Protein AF-A0A849ZFC9-F1 (afdb_monomer_lite)

pLDDT: mean 76.09, std 15.19, range [36.84, 93.69]

Secondary structure (DSSP, 8-state):
-EESTTSS--HHHHHHHHHHHHH-SS---EE---HHHHHHH-SEEEEE-STT-EEEEES-HHHHHHHHHHHHHHHHHHHHTT-S-------------------PPPPHHHHHHHHHHHHHHHHHHHHHHHHHHHHH-HHHHHHHTTTHHHHHHHHHHHHHHHHHHHHHHHHHHHHHHTT-

Radius of gyration: 23.9 Å; chains: 1; bounding box: 62×50×57 Å

Structure (mmCIF, N/CA/C/O backbone):
data_AF-A0A849ZFC9-F1
#
_entry.id   AF-A0A849ZFC9-F1
#
loop_
_atom_site.group_PDB
_atom_site.id
_atom_site.type_symbol
_atom_site.label_atom_id
_atom_site.label_alt_id
_atom_site.label_comp_id
_atom_site.label_asym_id
_atom_site.label_entity_id
_atom_site.label_seq_id
_atom_site.pdbx_PDB_ins_code
_atom_site.Cartn_x
_atom_site.Cartn_y
_atom_site.Cartn_z
_atom_site.occupancy
_atom_site.B_iso_or_equiv
_atom_site.auth_seq_id
_atom_site.auth_comp_id
_atom_site.auth_asym_id
_atom_site.auth_atom_id
_atom_site.pdbx_PDB_model_num
ATOM 1 N N . MET A 1 1 ? 3.748 4.813 -24.108 1.00 74.31 1 MET A N 1
ATOM 2 C CA . MET A 1 1 ? 4.963 5.338 -23.457 1.00 74.31 1 MET A CA 1
ATOM 3 C C . MET A 1 1 ? 5.098 6.778 -23.902 1.00 74.31 1 MET A C 1
ATOM 5 O O . MET A 1 1 ? 5.129 7.000 -25.107 1.00 74.31 1 MET A O 1
ATOM 9 N N . LEU A 1 2 ? 5.038 7.717 -22.964 1.00 80.75 2 LEU A N 1
ATOM 10 C CA . LEU A 1 2 ? 5.104 9.157 -23.205 1.00 80.75 2 LEU A CA 1
ATOM 11 C C . LEU A 1 2 ? 6.404 9.668 -22.580 1.00 80.75 2 LEU A C 1
ATOM 13 O O . LEU A 1 2 ? 6.628 9.426 -21.396 1.00 80.75 2 LEU A O 1
ATOM 17 N N . ASP A 1 3 ? 7.249 10.319 -23.371 1.00 81.44 3 ASP A N 1
ATOM 18 C CA . ASP A 1 3 ? 8.528 10.872 -22.916 1.00 81.44 3 ASP A CA 1
ATOM 19 C C . ASP A 1 3 ? 8.486 12.394 -23.061 1.00 81.44 3 ASP A C 1
ATOM 21 O O . ASP A 1 3 ? 8.280 12.899 -24.164 1.00 81.44 3 ASP A O 1
ATOM 25 N N . GLU A 1 4 ? 8.566 13.096 -21.932 1.00 83.25 4 GLU A N 1
ATOM 26 C CA . GLU A 1 4 ? 8.404 14.548 -21.788 1.00 83.25 4 GLU A CA 1
ATOM 27 C C . GLU A 1 4 ? 7.179 15.142 -22.521 1.00 83.25 4 GLU A C 1
ATOM 29 O O . GLU A 1 4 ? 7.300 16.140 -23.236 1.00 83.25 4 GLU A O 1
ATOM 34 N N . PRO A 1 5 ? 5.955 14.597 -22.332 1.00 72.88 5 PRO A N 1
ATOM 35 C CA . PRO A 1 5 ? 4.763 15.128 -22.996 1.00 72.88 5 PRO A CA 1
ATOM 36 C C . PRO A 1 5 ? 4.399 16.545 -22.526 1.00 72.88 5 PRO A C 1
ATOM 38 O O . PRO A 1 5 ? 3.584 17.200 -23.158 1.00 72.88 5 PRO A O 1
ATOM 41 N N . THR A 1 6 ? 4.978 17.022 -21.422 1.00 74.62 6 THR A N 1
ATOM 42 C CA . THR A 1 6 ? 4.645 18.298 -20.778 1.00 74.62 6 THR A CA 1
ATOM 43 C C . THR A 1 6 ? 5.428 19.498 -21.317 1.00 74.62 6 THR A C 1
ATOM 45 O O . THR A 1 6 ? 5.107 20.628 -20.967 1.00 74.62 6 THR A O 1
ATOM 48 N N . ASN A 1 7 ? 6.463 19.285 -22.136 1.00 75.25 7 ASN A N 1
ATOM 49 C CA . ASN A 1 7 ? 7.408 20.342 -22.516 1.00 75.25 7 ASN A CA 1
ATOM 50 C C . ASN A 1 7 ? 6.824 21.384 -23.492 1.00 75.25 7 ASN A C 1
ATOM 52 O O . ASN A 1 7 ? 7.157 22.564 -23.405 1.00 75.25 7 ASN A O 1
ATOM 56 N N . ASP A 1 8 ? 5.944 20.955 -24.397 1.00 74.31 8 ASP A N 1
ATOM 57 C CA . ASP A 1 8 ? 5.437 21.778 -25.506 1.00 74.31 8 ASP A CA 1
ATOM 58 C C . ASP A 1 8 ? 3.907 21.967 -25.470 1.00 74.31 8 ASP A C 1
ATOM 60 O O . ASP A 1 8 ? 3.305 22.405 -26.451 1.00 74.31 8 ASP A O 1
ATOM 64 N N . LEU A 1 9 ? 3.264 21.630 -24.346 1.00 75.50 9 LEU A N 1
ATOM 65 C CA . LEU A 1 9 ? 1.814 21.736 -24.170 1.00 75.50 9 LEU A CA 1
ATOM 66 C C . LEU A 1 9 ? 1.426 22.997 -23.397 1.00 75.50 9 LEU A C 1
ATOM 68 O O . LEU A 1 9 ? 2.050 23.369 -22.403 1.00 75.50 9 LEU A O 1
ATOM 72 N N . ASP A 1 10 ? 0.352 23.644 -23.840 1.00 83.12 10 ASP A N 1
ATOM 73 C CA . ASP A 1 10 ? -0.304 24.694 -23.075 1.00 83.12 10 ASP A CA 1
ATOM 74 C C . ASP A 1 10 ? -1.127 24.097 -21.919 1.00 83.12 10 ASP A C 1
ATOM 76 O O . ASP A 1 10 ? -1.447 22.907 -21.882 1.00 83.12 10 ASP A O 1
ATOM 80 N N . THR A 1 11 ? -1.493 24.937 -20.950 1.00 78.38 11 THR A N 1
ATOM 81 C CA . THR A 1 11 ? -2.196 24.497 -19.735 1.00 78.38 11 THR A CA 1
ATOM 82 C C . THR A 1 11 ? -3.535 23.822 -20.026 1.00 78.38 11 THR A C 1
ATOM 84 O O . THR A 1 11 ? -3.923 22.912 -19.300 1.00 78.38 11 THR A O 1
ATOM 87 N N . GLN A 1 12 ? -4.228 24.225 -21.095 1.00 79.00 12 GLN A N 1
ATOM 88 C CA . GLN A 1 12 ? -5.493 23.611 -21.499 1.00 79.00 12 GLN A CA 1
ATOM 89 C C . GLN A 1 12 ? -5.286 22.193 -22.043 1.00 79.00 12 GLN A C 1
ATOM 91 O O . GLN A 1 12 ? -6.022 21.281 -21.663 1.00 79.00 12 GLN A O 1
ATOM 96 N N . THR A 1 13 ? -4.268 21.982 -22.883 1.00 80.25 13 THR A N 1
ATOM 97 C CA . THR A 1 13 ? -3.969 20.649 -23.424 1.00 80.25 13 THR A CA 1
ATOM 98 C C . THR A 1 13 ? -3.381 19.721 -22.361 1.00 80.25 13 THR A C 1
ATOM 100 O O . THR A 1 13 ? -3.661 18.524 -22.386 1.00 80.25 13 THR A O 1
ATOM 103 N N . LEU A 1 14 ? -2.641 20.256 -21.383 1.00 80.69 14 LEU A N 1
ATOM 104 C CA . LEU A 1 14 ? -2.195 19.491 -20.214 1.00 80.69 14 LEU A CA 1
ATOM 105 C C . LEU A 1 14 ? -3.376 18.927 -19.421 1.00 80.69 14 LEU A C 1
ATOM 107 O O . LEU A 1 14 ? -3.410 17.725 -19.181 1.00 80.69 14 LEU A O 1
ATOM 111 N N . SER A 1 15 ? -4.379 19.744 -19.085 1.00 80.06 15 SER A N 1
ATOM 112 C CA . SER A 1 15 ? -5.566 19.256 -18.367 1.00 80.06 15 SER A CA 1
ATOM 113 C C . SER A 1 15 ? -6.340 18.193 -19.155 1.00 80.06 15 SER A C 1
ATOM 115 O O . SER A 1 15 ? -6.781 17.205 -18.576 1.00 80.06 15 SER A O 1
ATOM 117 N N . ALA A 1 16 ? -6.446 18.334 -20.480 1.00 81.81 16 ALA A N 1
ATOM 118 C CA . ALA A 1 16 ? -7.069 17.309 -21.319 1.00 81.81 16 ALA A CA 1
ATOM 119 C C . ALA A 1 16 ? -6.271 15.989 -21.332 1.00 81.81 16 ALA A C 1
ATOM 121 O O . ALA A 1 16 ? -6.854 14.904 -21.373 1.00 81.81 16 ALA A O 1
ATOM 122 N N . LEU A 1 17 ? -4.937 16.067 -21.286 1.00 82.62 17 LEU A N 1
ATOM 123 C CA . LEU A 1 17 ? -4.068 14.897 -21.176 1.00 82.62 17 LEU A CA 1
ATOM 124 C C . LEU A 1 17 ? -4.201 14.219 -19.805 1.00 82.62 17 LEU A C 1
ATOM 126 O O . LEU A 1 17 ? -4.203 12.992 -19.741 1.00 82.62 17 LEU A O 1
ATOM 130 N N . GLU A 1 18 ? -4.332 14.995 -18.728 1.00 83.25 18 GLU A N 1
ATOM 131 C CA . GLU A 1 18 ? -4.580 14.473 -17.379 1.00 83.25 18 GLU A CA 1
ATOM 132 C C . GLU A 1 18 ? -5.887 13.666 -17.327 1.00 83.25 18 GLU A C 1
ATOM 134 O O . GLU A 1 18 ? -5.864 12.500 -16.935 1.00 83.25 18 GLU A O 1
ATOM 139 N N . GLU A 1 19 ? -7.000 14.235 -17.803 1.00 82.12 19 GLU A N 1
ATOM 140 C CA . GLU A 1 19 ? -8.311 13.561 -17.835 1.00 82.12 19 GLU A CA 1
ATOM 141 C C . GLU A 1 19 ? -8.297 12.291 -18.701 1.00 82.12 19 GLU A C 1
ATOM 143 O O . GLU A 1 19 ? -8.900 11.265 -18.360 1.00 82.12 19 GLU A O 1
ATOM 148 N N . LEU A 1 20 ? -7.580 12.338 -19.828 1.00 83.00 20 LEU A N 1
ATOM 149 C CA . LEU A 1 20 ? -7.401 11.175 -20.689 1.00 83.00 20 LEU A CA 1
ATOM 150 C C . LEU A 1 20 ? -6.650 10.059 -19.959 1.00 83.00 20 LEU A C 1
ATOM 152 O O . LEU A 1 20 ? -7.043 8.902 -20.068 1.00 83.00 20 LEU A O 1
ATOM 156 N N . LEU A 1 21 ? -5.575 10.390 -19.240 1.00 82.81 21 LEU A N 1
ATOM 157 C CA . LEU A 1 21 ? -4.760 9.406 -18.529 1.00 82.81 21 LEU A CA 1
ATOM 158 C C . LEU A 1 21 ? -5.476 8.836 -17.298 1.00 82.81 21 LEU A C 1
ATOM 160 O O . LEU A 1 21 ? -5.286 7.661 -16.999 1.00 82.81 21 LEU A O 1
ATOM 164 N N . GLU A 1 22 ? -6.336 9.614 -16.640 1.00 80.62 22 GLU A N 1
ATOM 165 C CA . GLU A 1 22 ? -7.164 9.150 -15.519 1.00 80.62 22 GLU A CA 1
ATOM 166 C C . GLU A 1 22 ? -8.240 8.144 -15.963 1.00 80.62 22 GLU A C 1
ATOM 168 O O . GLU A 1 22 ? -8.514 7.161 -15.275 1.00 80.62 22 GLU A O 1
ATOM 173 N N . THR A 1 23 ? -8.833 8.357 -17.140 1.00 81.50 23 THR A N 1
ATOM 174 C CA . THR A 1 23 ? -9.899 7.494 -17.682 1.00 81.50 23 THR A CA 1
ATOM 175 C C . THR A 1 23 ? -9.386 6.379 -18.596 1.00 81.50 23 THR A C 1
ATOM 177 O O . THR A 1 23 ? -10.167 5.544 -19.065 1.00 81.50 23 THR A O 1
ATOM 180 N N . TRP A 1 24 ? -8.078 6.338 -18.859 1.00 82.31 24 TRP A N 1
ATOM 181 C CA . TRP A 1 24 ? -7.474 5.368 -19.761 1.00 82.31 24 TRP A CA 1
ATOM 182 C C . TRP A 1 24 ? -7.551 3.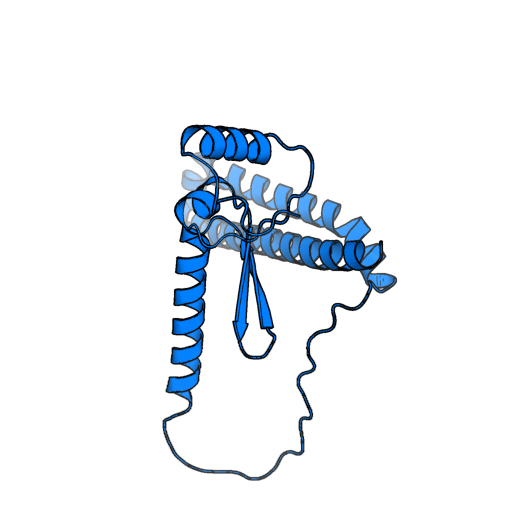946 -19.175 1.00 82.31 24 TRP A C 1
ATOM 184 O O . TRP A 1 24 ? -6.984 3.683 -18.118 1.00 82.31 24 TRP A O 1
ATOM 194 N N . PRO A 1 25 ? -8.172 2.970 -19.866 1.00 76.50 25 PRO A N 1
ATOM 195 C CA . PRO A 1 25 ? -8.378 1.620 -19.328 1.00 76.50 25 PRO A CA 1
ATOM 196 C C . PRO A 1 25 ? -7.121 0.727 -19.368 1.00 76.50 25 PRO A C 1
ATOM 198 O O . PRO A 1 25 ? -7.211 -0.478 -19.144 1.00 76.50 25 PRO A O 1
ATOM 201 N N . GLY A 1 26 ? -5.959 1.279 -19.721 1.00 83.62 26 GLY A N 1
ATOM 202 C CA . GLY A 1 26 ? -4.705 0.541 -19.875 1.00 83.62 26 GLY A CA 1
ATOM 203 C C . GLY A 1 26 ? -3.576 1.086 -19.003 1.00 83.62 26 GLY A C 1
ATOM 204 O O . GLY A 1 26 ? -3.755 2.000 -18.210 1.00 83.62 26 GLY A O 1
ATOM 205 N N . ALA A 1 27 ? -2.373 0.548 -19.190 1.00 82.31 27 ALA A N 1
ATOM 206 C CA . ALA A 1 27 ? -1.180 1.063 -18.528 1.00 82.31 27 ALA A CA 1
ATOM 207 C C . ALA A 1 27 ? -0.509 2.151 -19.378 1.00 82.31 27 ALA A C 1
ATOM 209 O O . ALA A 1 27 ? -0.259 1.959 -20.573 1.00 82.31 27 ALA A O 1
ATOM 210 N N . ALA A 1 28 ? -0.165 3.274 -18.750 1.00 78.31 28 ALA A N 1
ATOM 211 C CA . ALA A 1 28 ? 0.638 4.330 -19.350 1.00 78.31 28 ALA A CA 1
ATOM 212 C C . ALA A 1 28 ? 1.951 4.483 -18.573 1.00 78.31 28 ALA A C 1
ATOM 214 O O . ALA A 1 28 ? 1.953 4.662 -17.361 1.00 78.31 28 ALA A O 1
ATOM 215 N N . LEU A 1 29 ? 3.077 4.420 -19.286 1.00 81.25 29 LEU A N 1
ATOM 216 C CA . LEU A 1 29 ? 4.380 4.811 -18.753 1.00 81.25 29 LEU A CA 1
ATOM 217 C C . LEU A 1 29 ? 4.668 6.236 -19.213 1.00 81.25 29 LEU A C 1
ATOM 219 O O . LEU A 1 29 ? 4.729 6.469 -20.427 1.00 81.25 29 LEU A O 1
ATOM 223 N N . VAL A 1 30 ? 4.831 7.149 -18.257 1.00 81.81 30 VAL A N 1
ATOM 224 C CA . VAL A 1 30 ? 5.089 8.566 -18.513 1.00 81.81 30 VAL A CA 1
ATOM 225 C C . VAL A 1 30 ? 6.382 8.989 -17.832 1.00 81.81 30 VAL A C 1
ATOM 227 O O . VAL A 1 30 ? 6.562 8.766 -16.636 1.00 81.81 30 VAL A O 1
ATOM 230 N N . VAL A 1 31 ? 7.275 9.596 -18.605 1.00 81.94 31 VAL A N 1
ATOM 231 C CA . VAL A 1 31 ? 8.477 10.269 -18.118 1.00 81.94 31 VAL A CA 1
ATOM 232 C C . VAL A 1 31 ? 8.212 11.763 -18.237 1.00 81.94 31 VAL A C 1
ATOM 234 O O . VAL A 1 31 ? 7.913 12.252 -19.322 1.00 81.94 31 VAL A O 1
ATOM 237 N N . SER A 1 32 ? 8.231 12.475 -17.116 1.00 81.75 32 SER A N 1
ATOM 238 C CA . SER A 1 32 ? 8.071 13.928 -17.087 1.00 81.75 32 SER A CA 1
ATOM 239 C C . SER A 1 32 ? 8.856 14.497 -15.917 1.00 81.75 32 SER A C 1
ATOM 241 O O . SER A 1 32 ? 8.952 13.881 -14.852 1.00 81.75 32 SER A O 1
ATOM 243 N N . HIS A 1 33 ? 9.418 15.683 -16.107 1.00 81.75 33 HIS A N 1
ATOM 244 C CA . HIS A 1 33 ? 10.041 16.450 -15.034 1.00 81.75 33 HIS A CA 1
ATOM 245 C C . HIS A 1 33 ? 9.051 17.378 -14.298 1.00 81.75 33 HIS A C 1
ATOM 247 O O . HIS A 1 33 ? 9.430 18.007 -13.301 1.00 81.75 33 HIS A O 1
ATOM 253 N N . ASP A 1 34 ? 7.792 17.465 -14.746 1.00 83.56 34 ASP A N 1
ATOM 254 C CA . ASP A 1 34 ? 6.764 18.292 -14.115 1.00 83.56 34 ASP A CA 1
ATOM 255 C C . ASP A 1 34 ? 6.153 17.591 -12.895 1.00 83.56 34 ASP A C 1
ATOM 257 O O . ASP A 1 34 ? 5.456 16.579 -12.975 1.00 83.56 34 ASP A O 1
ATOM 261 N N . ARG A 1 35 ? 6.409 18.177 -11.727 1.00 81.50 35 ARG A N 1
ATOM 262 C CA . ARG A 1 35 ? 5.952 17.659 -10.436 1.00 81.50 35 ARG A CA 1
ATOM 263 C C . ARG A 1 35 ? 4.438 17.734 -10.282 1.00 81.50 35 ARG A C 1
ATOM 265 O O . ARG A 1 35 ? 3.881 16.854 -9.645 1.00 81.50 35 ARG A O 1
ATOM 272 N N . TRP A 1 36 ? 3.793 18.770 -10.818 1.00 79.94 36 TRP A N 1
ATOM 273 C CA . TRP A 1 36 ? 2.347 18.967 -10.680 1.00 79.94 36 TRP A CA 1
ATOM 274 C C . TRP A 1 36 ? 1.576 17.959 -11.522 1.00 79.94 36 TRP A C 1
ATOM 276 O O . TRP A 1 36 ? 0.617 17.361 -11.044 1.00 79.94 36 TRP A O 1
ATOM 286 N N . PHE A 1 37 ? 2.052 17.721 -12.741 1.00 82.06 37 PHE A N 1
ATOM 287 C CA . PHE A 1 37 ? 1.506 16.701 -13.627 1.00 82.06 37 PHE A CA 1
ATOM 288 C C . PHE A 1 37 ? 1.662 15.292 -13.031 1.00 82.06 37 PHE A C 1
ATOM 290 O O . PHE A 1 37 ? 0.697 14.530 -12.951 1.00 82.06 37 PHE A O 1
ATOM 297 N N . LEU A 1 38 ? 2.864 14.959 -12.540 1.00 82.06 38 LEU A N 1
ATOM 298 C CA . LEU A 1 38 ? 3.114 13.674 -11.885 1.00 82.06 38 LEU A CA 1
ATOM 299 C C . LEU A 1 38 ? 2.273 13.493 -10.619 1.00 82.06 38 LEU A C 1
ATOM 301 O O . LEU A 1 38 ? 1.867 12.378 -10.319 1.00 82.06 38 LEU A O 1
ATOM 305 N N . ASP A 1 39 ? 1.993 14.560 -9.875 1.00 82.81 39 ASP A N 1
ATOM 306 C CA . ASP A 1 39 ? 1.185 14.452 -8.664 1.00 82.81 39 ASP A CA 1
ATOM 307 C C . ASP A 1 39 ? -0.292 14.130 -8.945 1.00 82.81 39 ASP A C 1
ATOM 309 O O . ASP A 1 39 ? -0.935 13.427 -8.168 1.00 82.81 39 ASP A O 1
ATOM 313 N N . ARG A 1 40 ? -0.814 14.610 -10.080 1.00 79.31 40 ARG A N 1
ATOM 314 C CA . ARG A 1 40 ? -2.214 14.419 -10.483 1.00 79.31 40 ARG A CA 1
ATOM 315 C C . ARG A 1 40 ? -2.455 13.095 -11.201 1.00 79.31 40 ARG A C 1
ATOM 317 O O . ARG A 1 40 ? -3.503 12.492 -11.009 1.00 79.31 40 ARG A O 1
ATOM 324 N N . VAL A 1 41 ? -1.501 12.649 -12.020 1.00 80.06 41 VAL A N 1
ATOM 325 C CA . VAL A 1 41 ? -1.691 11.498 -12.919 1.00 80.06 41 VAL A CA 1
ATOM 326 C C . VAL A 1 41 ? -0.997 10.228 -12.422 1.00 80.06 41 VAL A C 1
ATOM 328 O O . VAL A 1 41 ? -1.423 9.121 -12.753 1.00 80.06 41 VAL A O 1
ATOM 331 N N . ALA A 1 42 ? 0.087 10.338 -11.645 1.00 81.19 42 ALA A N 1
ATOM 332 C CA . ALA A 1 42 ? 0.849 9.155 -11.264 1.00 81.19 42 ALA A CA 1
ATOM 333 C C . ALA A 1 42 ? 0.155 8.360 -10.153 1.00 81.19 42 ALA A C 1
ATOM 335 O O . ALA A 1 42 ? -0.058 8.837 -9.041 1.00 81.19 42 ALA A O 1
ATOM 336 N N . THR A 1 43 ? -0.099 7.087 -10.442 1.00 81.44 43 THR A N 1
ATOM 337 C CA . THR A 1 43 ? -0.529 6.085 -9.458 1.00 81.44 43 THR A CA 1
ATOM 338 C C . THR A 1 43 ? 0.656 5.371 -8.810 1.00 81.44 43 THR A C 1
ATOM 340 O O . THR A 1 43 ? 0.518 4.743 -7.760 1.00 81.44 43 THR A O 1
ATOM 343 N N . SER A 1 44 ? 1.831 5.428 -9.442 1.00 80.06 44 SER A N 1
ATOM 344 C CA . SER A 1 44 ? 3.094 4.900 -8.930 1.00 80.06 44 SER A CA 1
ATOM 345 C C . SER A 1 44 ? 4.281 5.613 -9.582 1.00 80.06 44 SER A C 1
ATOM 347 O O . SER A 1 44 ? 4.238 5.957 -10.764 1.00 80.06 44 SER A O 1
ATOM 349 N N . ILE A 1 45 ? 5.367 5.788 -8.829 1.00 82.69 45 ILE A N 1
ATOM 350 C CA . ILE A 1 45 ? 6.596 6.457 -9.269 1.00 82.69 45 ILE A CA 1
ATOM 351 C C . ILE A 1 45 ? 7.754 5.460 -9.318 1.00 82.69 45 ILE A C 1
ATOM 353 O O . ILE A 1 45 ? 8.121 4.851 -8.314 1.00 82.69 45 ILE A O 1
ATOM 357 N N . LEU A 1 46 ? 8.381 5.333 -10.487 1.00 82.56 46 LEU A N 1
ATOM 358 C CA . LEU A 1 46 ? 9.646 4.619 -10.663 1.00 82.56 46 LEU A CA 1
ATOM 359 C C . LEU A 1 46 ? 10.809 5.578 -10.402 1.00 82.56 46 LEU A C 1
ATOM 361 O O . LEU A 1 46 ? 11.090 6.460 -11.210 1.00 82.56 46 LEU A O 1
ATOM 365 N N . ALA A 1 47 ? 11.494 5.403 -9.275 1.00 81.38 47 ALA A N 1
ATOM 366 C CA . ALA A 1 47 ? 12.616 6.242 -8.879 1.00 81.38 47 ALA A CA 1
ATOM 367 C C . ALA A 1 47 ? 13.956 5.518 -9.040 1.00 81.38 47 ALA A C 1
ATOM 369 O O . ALA A 1 47 ? 14.132 4.372 -8.621 1.00 81.38 47 ALA A O 1
ATOM 370 N N . PHE A 1 48 ? 14.928 6.228 -9.607 1.00 81.12 48 PHE A N 1
ATOM 371 C CA . PHE A 1 48 ? 16.307 5.772 -9.742 1.00 81.12 48 PHE A CA 1
ATOM 372 C C . PHE A 1 48 ? 17.120 6.268 -8.534 1.00 81.12 48 PHE A C 1
ATOM 374 O O . PHE A 1 48 ? 17.431 7.452 -8.432 1.00 81.12 48 PHE A O 1
ATOM 381 N N . GLU A 1 49 ? 17.479 5.373 -7.609 1.00 73.94 49 GLU A N 1
ATOM 382 C CA . GLU A 1 49 ? 18.179 5.715 -6.349 1.00 73.94 49 GLU A CA 1
ATOM 383 C C . GLU A 1 49 ? 19.718 5.643 -6.452 1.00 73.94 49 GLU A C 1
ATOM 385 O O . GLU A 1 49 ? 20.420 5.625 -5.440 1.00 73.94 49 GLU A O 1
ATOM 390 N N . GLY A 1 50 ? 20.263 5.614 -7.672 1.00 66.19 50 GLY A N 1
ATOM 391 C CA . GLY A 1 50 ? 21.694 5.405 -7.919 1.00 66.19 50 GLY A CA 1
ATOM 392 C C . GLY A 1 50 ? 22.096 3.924 -7.900 1.00 66.19 50 GLY A C 1
ATOM 393 O O . GLY A 1 50 ? 21.274 3.043 -7.652 1.00 66.19 50 GLY A O 1
ATOM 394 N N . ASP A 1 51 ? 23.355 3.629 -8.238 1.00 64.81 51 ASP A N 1
ATOM 395 C CA . ASP A 1 51 ? 23.908 2.262 -8.329 1.00 64.81 51 ASP A CA 1
ATOM 396 C C . ASP A 1 51 ? 23.112 1.300 -9.240 1.00 64.81 51 ASP A C 1
ATOM 398 O O . ASP A 1 51 ? 23.086 0.089 -9.018 1.00 64.81 51 ASP A O 1
ATOM 402 N N . GLY A 1 52 ? 22.410 1.838 -10.245 1.00 70.75 52 GLY A N 1
ATOM 403 C CA . GLY A 1 52 ? 21.535 1.060 -11.130 1.00 70.75 52 GLY A CA 1
ATOM 404 C C . GLY A 1 52 ? 20.278 0.502 -10.450 1.00 70.75 52 GLY A C 1
ATOM 405 O O . GLY A 1 52 ? 19.632 -0.386 -11.002 1.00 70.75 52 GLY A O 1
ATOM 406 N N . ARG A 1 53 ? 19.921 0.989 -9.253 1.00 60.00 53 ARG A N 1
ATOM 407 C CA . ARG A 1 53 ? 18.732 0.546 -8.516 1.00 60.00 53 ARG A CA 1
ATOM 408 C C . ARG A 1 53 ? 17.515 1.376 -8.902 1.00 60.00 53 ARG A C 1
ATOM 410 O O . ARG A 1 53 ? 17.533 2.602 -8.796 1.00 60.00 53 ARG A O 1
ATOM 417 N N . VAL A 1 54 ? 16.448 0.681 -9.283 1.00 72.94 54 VAL A N 1
ATOM 418 C CA . VAL A 1 54 ? 15.132 1.263 -9.556 1.00 72.94 54 VAL A CA 1
ATOM 419 C C . VAL A 1 54 ? 14.162 0.761 -8.499 1.00 72.94 54 VAL A C 1
ATOM 421 O O . VAL A 1 54 ? 14.061 -0.447 -8.277 1.00 72.94 54 VAL A O 1
ATOM 424 N N . ILE A 1 55 ? 13.481 1.685 -7.831 1.00 71.81 55 ILE A N 1
ATOM 425 C CA . ILE A 1 55 ? 12.492 1.392 -6.796 1.00 71.81 55 ILE A CA 1
ATOM 426 C C . ILE A 1 55 ? 11.147 1.932 -7.266 1.00 71.81 55 ILE A C 1
ATOM 428 O O . ILE A 1 55 ? 11.053 3.072 -7.715 1.00 71.81 55 ILE A O 1
ATOM 432 N N . LEU A 1 56 ? 10.117 1.095 -7.178 1.00 78.75 56 LEU A N 1
ATOM 433 C CA . LEU A 1 56 ? 8.740 1.494 -7.428 1.00 78.75 56 LEU A CA 1
ATOM 434 C C . LEU A 1 56 ? 8.126 1.966 -6.110 1.00 78.75 56 LEU A C 1
ATOM 436 O O . LEU A 1 56 ? 8.089 1.208 -5.142 1.00 78.75 56 LEU A O 1
ATOM 440 N N . TYR A 1 57 ? 7.656 3.205 -6.088 1.00 76.12 57 TYR A N 1
ATOM 441 C CA . TYR A 1 57 ? 6.915 3.787 -4.980 1.00 76.12 57 TYR A CA 1
ATOM 442 C C . TYR A 1 57 ? 5.430 3.851 -5.350 1.00 76.12 57 TYR A C 1
ATOM 444 O O . TYR A 1 57 ? 5.115 4.362 -6.426 1.00 76.12 57 TYR A O 1
ATOM 452 N N . PRO A 1 58 ? 4.518 3.348 -4.504 1.00 74.94 58 PRO A N 1
ATOM 453 C CA . PRO A 1 58 ? 3.088 3.498 -4.733 1.00 74.94 58 PRO A CA 1
ATOM 454 C C . PRO A 1 58 ? 2.649 4.942 -4.460 1.00 74.94 58 PRO A C 1
ATOM 456 O O . PRO A 1 58 ? 3.171 5.606 -3.561 1.00 74.94 58 PRO A O 1
ATOM 459 N N . GLY A 1 59 ? 1.654 5.405 -5.211 1.00 78.38 59 GLY A N 1
ATOM 460 C CA . GLY A 1 59 ? 1.086 6.739 -5.077 1.00 78.38 59 GLY A CA 1
ATOM 461 C C . GLY A 1 59 ? 1.758 7.796 -5.951 1.00 78.38 59 GLY A C 1
ATOM 462 O O . GLY A 1 59 ? 2.550 7.504 -6.850 1.00 78.38 59 GLY A O 1
ATOM 463 N N . ASN A 1 60 ? 1.384 9.039 -5.675 1.00 79.62 60 ASN A N 1
ATOM 464 C CA . ASN A 1 60 ? 1.772 10.211 -6.443 1.00 79.62 60 ASN A CA 1
ATOM 465 C C . ASN A 1 60 ? 3.179 10.725 -6.077 1.00 79.62 60 ASN A C 1
ATOM 467 O O . ASN A 1 60 ? 3.907 10.146 -5.261 1.00 79.62 60 ASN A O 1
ATOM 471 N N . TYR A 1 61 ? 3.583 11.834 -6.698 1.00 79.75 61 TYR A N 1
ATOM 472 C CA . TYR A 1 61 ? 4.904 12.422 -6.485 1.00 79.75 61 TYR A CA 1
ATOM 473 C C . TYR A 1 61 ? 5.137 12.866 -5.029 1.00 79.75 61 TYR A C 1
ATOM 475 O O . TYR A 1 61 ? 6.242 12.688 -4.502 1.00 79.75 61 TYR A O 1
ATOM 483 N N . GLU A 1 62 ? 4.123 13.418 -4.356 1.00 80.62 62 GLU A N 1
ATOM 484 C CA . GLU A 1 62 ? 4.228 13.810 -2.946 1.00 80.62 62 GLU A CA 1
ATOM 485 C C . GLU A 1 62 ? 4.469 12.605 -2.019 1.00 80.62 62 GLU A C 1
ATOM 487 O O . GLU A 1 62 ? 5.370 12.639 -1.166 1.00 80.62 62 GLU A O 1
ATOM 492 N N . MET A 1 63 ? 3.734 11.511 -2.232 1.00 77.69 63 MET A N 1
ATOM 493 C CA . MET A 1 63 ? 3.904 10.262 -1.486 1.00 77.69 63 MET A CA 1
ATOM 494 C C . MET A 1 63 ? 5.307 9.679 -1.691 1.00 77.69 63 MET A C 1
ATOM 496 O O . MET A 1 63 ? 6.008 9.373 -0.721 1.00 77.69 63 MET A O 1
ATOM 500 N N . TYR A 1 64 ? 5.766 9.613 -2.946 1.00 81.31 64 TYR A N 1
ATOM 501 C CA . TYR A 1 64 ? 7.130 9.204 -3.288 1.00 81.31 64 TYR A CA 1
ATOM 502 C C . TYR A 1 64 ? 8.177 10.010 -2.510 1.00 81.31 64 TYR A C 1
ATOM 504 O O . TYR A 1 64 ? 9.101 9.439 -1.926 1.00 81.31 64 TYR A O 1
ATOM 512 N N . ARG A 1 65 ? 8.035 11.338 -2.466 1.00 83.50 65 ARG A N 1
ATOM 513 C CA . ARG A 1 65 ? 8.986 12.215 -1.774 1.00 83.50 65 ARG A CA 1
ATOM 514 C C . ARG A 1 65 ? 9.081 11.883 -0.287 1.00 83.50 65 ARG A C 1
ATOM 516 O O . ARG A 1 65 ? 10.184 11.850 0.256 1.00 83.50 65 ARG A O 1
ATOM 523 N N . THR A 1 66 ? 7.944 11.627 0.351 1.00 82.06 66 THR A N 1
ATOM 524 C CA . THR A 1 66 ? 7.870 11.289 1.777 1.00 82.06 66 THR A CA 1
ATOM 525 C C . THR A 1 66 ? 8.534 9.943 2.056 1.00 82.06 66 THR A C 1
ATOM 527 O O . THR A 1 66 ? 9.479 9.880 2.846 1.00 82.06 66 THR A O 1
ATOM 530 N N . LEU A 1 67 ? 8.139 8.898 1.319 1.00 76.06 67 LEU A N 1
ATOM 531 C CA . LEU A 1 67 ? 8.691 7.546 1.461 1.00 76.06 67 LEU A CA 1
ATOM 532 C C . LEU A 1 67 ? 10.199 7.509 1.186 1.00 76.06 67 LEU A C 1
ATOM 534 O O . LEU A 1 67 ? 10.960 6.806 1.854 1.00 76.06 67 LEU A O 1
ATOM 538 N N . ARG A 1 68 ? 10.666 8.306 0.221 1.00 80.25 68 ARG A N 1
ATOM 539 C CA . ARG A 1 68 ? 12.089 8.434 -0.090 1.00 80.25 68 ARG A CA 1
ATOM 540 C C . ARG A 1 68 ? 12.882 9.045 1.061 1.00 80.25 68 ARG A C 1
ATOM 542 O O . ARG A 1 68 ? 13.973 8.570 1.378 1.00 80.25 68 ARG A O 1
ATOM 549 N N . GLU A 1 69 ? 12.373 10.101 1.685 1.00 80.06 69 GLU A N 1
ATOM 550 C CA . GLU A 1 69 ? 13.058 10.738 2.811 1.00 80.06 69 GLU A CA 1
ATOM 551 C C . GLU A 1 69 ? 13.076 9.833 4.054 1.00 80.06 69 GLU A C 1
ATOM 553 O O . GLU A 1 69 ? 14.089 9.769 4.753 1.00 80.06 69 GLU A O 1
ATOM 558 N N . GLU A 1 70 ? 12.021 9.055 4.297 1.00 74.19 70 GLU A N 1
ATOM 559 C CA . GLU A 1 70 ? 12.001 8.019 5.340 1.00 74.19 70 GLU A CA 1
ATOM 560 C C . GLU A 1 70 ? 13.012 6.895 5.067 1.00 74.19 70 GLU A C 1
ATOM 562 O O . GLU A 1 70 ? 13.767 6.487 5.960 1.00 74.19 70 GLU A O 1
ATOM 567 N N . ALA A 1 71 ? 13.110 6.444 3.814 1.00 72.31 71 ALA A N 1
ATOM 568 C CA . ALA A 1 71 ? 14.100 5.457 3.389 1.00 72.31 71 ALA A CA 1
ATOM 569 C C . ALA A 1 71 ? 15.543 5.975 3.550 1.00 72.31 71 ALA A C 1
ATOM 571 O O . ALA A 1 71 ? 16.433 5.240 3.983 1.00 72.31 71 ALA A O 1
ATOM 572 N N . LYS A 1 72 ? 15.798 7.259 3.273 1.00 74.62 72 LYS A N 1
ATOM 573 C CA . LYS A 1 72 ? 17.113 7.873 3.523 1.00 74.62 72 LYS A CA 1
ATOM 574 C C . LYS A 1 72 ? 17.428 7.985 5.010 1.00 74.62 72 LYS A C 1
ATOM 576 O O . LYS A 1 72 ? 18.549 7.672 5.408 1.00 74.62 72 LYS A O 1
ATOM 581 N N . LYS A 1 73 ? 16.464 8.405 5.836 1.00 71.00 73 LYS A N 1
ATOM 582 C CA . LYS A 1 73 ? 16.639 8.538 7.293 1.00 71.00 73 LYS A CA 1
ATOM 583 C C . LYS A 1 73 ? 16.920 7.195 7.957 1.00 71.00 73 LYS A C 1
ATOM 585 O O . LYS A 1 73 ? 17.843 7.100 8.761 1.00 71.00 73 LYS A O 1
ATOM 590 N N . SER A 1 74 ? 16.178 6.153 7.590 1.00 62.91 74 SER A N 1
ATOM 591 C CA . SER A 1 74 ? 16.409 4.795 8.096 1.00 62.91 74 SER A CA 1
ATOM 592 C C . SER A 1 74 ? 17.784 4.265 7.677 1.00 62.91 74 SER A C 1
ATOM 594 O O . SER A 1 74 ? 18.527 3.751 8.512 1.00 62.91 74 SER A O 1
ATOM 596 N N . ARG A 1 75 ? 18.199 4.483 6.423 1.00 61.94 75 ARG A N 1
ATOM 597 C CA . ARG A 1 75 ? 19.528 4.081 5.935 1.00 61.94 75 ARG A CA 1
ATOM 598 C C . ARG A 1 75 ? 20.670 4.854 6.607 1.00 61.94 75 ARG A C 1
ATOM 600 O O . ARG A 1 75 ? 21.698 4.260 6.923 1.00 61.94 75 ARG A O 1
ATOM 607 N N . ALA A 1 76 ? 20.478 6.143 6.883 1.00 61.34 76 ALA A N 1
ATOM 608 C CA . ALA A 1 76 ? 21.430 6.960 7.634 1.00 61.34 76 ALA A CA 1
ATOM 609 C C . ALA A 1 76 ? 21.519 6.543 9.114 1.00 61.34 76 ALA A C 1
ATOM 611 O O . ALA A 1 76 ? 22.613 6.521 9.669 1.00 61.34 76 ALA A O 1
ATOM 612 N N . ALA A 1 77 ? 20.405 6.150 9.740 1.00 57.72 77 ALA A N 1
ATOM 613 C CA . ALA A 1 77 ? 20.388 5.644 11.114 1.00 57.72 77 ALA A CA 1
ATOM 614 C C . ALA A 1 77 ? 21.128 4.302 11.247 1.00 57.72 77 ALA A C 1
ATOM 616 O O . ALA A 1 77 ? 21.883 4.105 12.198 1.00 57.72 77 ALA A O 1
ATOM 617 N N . VAL A 1 78 ? 20.975 3.409 10.261 1.00 56.50 78 VAL A N 1
ATOM 618 C CA . VAL A 1 78 ? 21.735 2.150 10.193 1.00 56.50 78 VAL A CA 1
ATOM 619 C C . VAL A 1 78 ? 23.227 2.421 9.974 1.00 56.50 78 VAL A C 1
ATOM 621 O O . VAL A 1 78 ? 24.052 1.780 10.615 1.00 56.50 78 VAL A O 1
ATOM 624 N N . ALA A 1 79 ? 23.592 3.397 9.137 1.00 55.09 79 ALA A N 1
ATOM 625 C CA . ALA A 1 79 ? 24.991 3.780 8.928 1.00 55.09 79 ALA A CA 1
ATOM 626 C C . ALA A 1 79 ? 25.625 4.428 10.178 1.00 55.09 79 ALA A C 1
ATOM 628 O O . ALA A 1 79 ? 26.746 4.087 10.542 1.00 55.09 79 ALA A O 1
ATOM 629 N N . ALA A 1 80 ? 24.894 5.292 10.888 1.00 55.47 80 ALA A N 1
ATOM 630 C CA . ALA A 1 80 ? 25.371 5.948 12.109 1.00 55.47 80 ALA A CA 1
ATOM 631 C C . ALA A 1 80 ? 25.524 4.979 13.299 1.00 55.47 80 ALA A C 1
ATOM 633 O O . ALA A 1 80 ? 26.373 5.185 14.166 1.00 55.47 80 ALA A O 1
ATOM 634 N N . ALA A 1 81 ? 24.746 3.892 13.337 1.00 52.06 81 ALA A N 1
ATOM 635 C CA . ALA A 1 81 ? 24.884 2.840 14.346 1.00 52.06 81 ALA A CA 1
ATOM 636 C C . ALA A 1 81 ? 26.170 2.000 14.184 1.00 52.06 81 ALA A C 1
ATOM 638 O O . ALA A 1 81 ? 26.573 1.317 15.125 1.00 52.06 81 ALA A O 1
ATOM 639 N N . VAL A 1 82 ? 26.834 2.071 13.024 1.00 52.53 82 VAL A N 1
ATOM 640 C CA . VAL A 1 82 ? 28.077 1.338 12.723 1.00 52.53 82 VAL A CA 1
ATOM 641 C C . VAL A 1 82 ? 29.340 2.121 13.143 1.00 52.53 82 VAL A C 1
ATOM 643 O O . VAL A 1 82 ? 30.415 1.536 13.236 1.00 52.53 82 VAL A O 1
ATOM 646 N N . GLU A 1 83 ? 29.238 3.410 13.498 1.00 46.28 83 GLU A N 1
ATOM 647 C CA . GLU A 1 83 ? 30.400 4.283 13.774 1.00 46.28 83 GLU A CA 1
ATOM 648 C C . GLU A 1 83 ? 30.829 4.416 15.258 1.00 46.28 83 GLU A C 1
ATOM 650 O O . GLU A 1 83 ? 31.547 5.351 15.616 1.00 46.28 83 GLU A O 1
ATOM 655 N N . ARG A 1 84 ? 30.468 3.488 16.159 1.00 38.69 84 ARG A N 1
ATOM 656 C CA . ARG A 1 84 ? 31.080 3.429 17.512 1.00 38.69 84 ARG A CA 1
ATOM 657 C C . ARG A 1 84 ? 32.173 2.345 17.582 1.00 38.69 84 ARG A C 1
ATOM 659 O O . ARG A 1 84 ? 31.858 1.175 17.371 1.00 38.69 84 ARG A O 1
ATOM 666 N N . PRO A 1 85 ? 33.447 2.682 17.884 1.00 48.59 85 PRO A N 1
ATOM 667 C CA . PRO A 1 85 ? 34.561 1.748 17.729 1.00 48.59 85 PRO A CA 1
ATOM 668 C C . PRO A 1 85 ? 34.830 0.921 18.998 1.00 48.59 85 PRO A C 1
ATOM 670 O O . PRO A 1 85 ? 34.949 1.479 20.084 1.00 48.59 85 PRO A O 1
ATOM 673 N N . ALA A 1 86 ? 35.002 -0.399 18.846 1.00 43.53 86 ALA A N 1
ATOM 674 C CA . ALA A 1 86 ? 36.284 -1.105 19.034 1.00 43.53 86 ALA A CA 1
ATOM 675 C C . ALA A 1 86 ? 36.129 -2.596 19.421 1.00 43.53 86 ALA A C 1
ATOM 677 O O . ALA A 1 86 ? 35.609 -2.941 20.475 1.00 43.53 86 ALA A O 1
ATOM 678 N N . ALA A 1 87 ? 36.738 -3.434 18.574 1.00 43.22 87 ALA A N 1
ATOM 679 C CA . ALA A 1 87 ? 37.548 -4.615 18.899 1.00 43.22 87 ALA A CA 1
ATOM 680 C C . ALA A 1 87 ? 36.901 -5.835 19.597 1.00 43.22 87 ALA A C 1
ATOM 682 O O . ALA A 1 87 ? 36.858 -5.922 20.817 1.00 43.22 87 ALA A O 1
ATOM 683 N N . GLN A 1 88 ? 36.640 -6.897 18.825 1.00 38.00 88 GLN A N 1
ATOM 684 C CA . GLN A 1 88 ? 37.595 -8.006 18.625 1.00 38.00 88 GLN A CA 1
ATOM 685 C C . GLN A 1 88 ? 37.053 -9.014 17.594 1.00 38.00 88 GLN A C 1
ATOM 687 O O . GLN A 1 88 ? 35.913 -9.458 17.668 1.00 38.00 88 GLN A O 1
ATOM 692 N N . LYS A 1 89 ? 37.902 -9.374 16.623 1.00 37.81 89 LYS A N 1
ATOM 693 C CA . LYS A 1 89 ? 37.779 -10.585 15.792 1.00 37.81 89 LYS A CA 1
ATOM 694 C C . LYS A 1 89 ? 38.570 -11.705 16.495 1.00 37.81 89 LYS A C 1
ATOM 696 O O . LYS A 1 89 ? 39.586 -11.387 17.116 1.00 37.81 89 LYS A O 1
ATOM 701 N N . PRO A 1 90 ? 38.168 -12.981 16.369 1.00 40.53 90 PRO A N 1
ATOM 702 C CA . PRO A 1 90 ? 38.580 -13.726 15.181 1.00 40.53 90 PRO A CA 1
ATOM 703 C C . PRO A 1 90 ? 37.473 -14.570 14.522 1.00 40.53 90 PRO A C 1
ATOM 705 O O . PRO A 1 90 ? 36.660 -15.209 15.175 1.00 40.53 90 PRO A O 1
ATOM 708 N N . SER A 1 91 ? 37.540 -14.558 13.187 1.00 43.88 91 SER A N 1
ATOM 709 C CA . SER A 1 91 ? 37.212 -15.637 12.241 1.00 43.88 91 SER A CA 1
ATOM 710 C C . SER A 1 91 ? 35.865 -16.361 12.356 1.00 43.88 91 SER A C 1
ATOM 712 O O . SER A 1 91 ? 35.747 -17.337 13.086 1.00 43.88 91 SER A O 1
ATOM 714 N N . LEU A 1 92 ? 34.948 -16.014 11.449 1.00 41.69 92 LEU A N 1
ATOM 715 C CA . LEU A 1 92 ? 34.275 -17.007 10.612 1.00 41.69 92 LEU A CA 1
ATOM 716 C C . LEU A 1 92 ? 34.320 -16.537 9.155 1.00 41.69 92 LEU A C 1
ATOM 718 O O . LEU A 1 92 ? 34.327 -15.342 8.856 1.00 41.69 92 LEU A O 1
ATOM 722 N N . GLU A 1 93 ? 34.474 -17.525 8.291 1.00 39.34 93 GLU A N 1
ATOM 723 C CA . GLU A 1 93 ? 34.769 -17.459 6.871 1.00 39.34 93 GLU A CA 1
ATOM 724 C C . GLU A 1 93 ? 33.759 -16.674 6.025 1.00 39.34 93 GLU A C 1
ATOM 726 O O . GLU A 1 93 ? 32.603 -16.467 6.382 1.00 39.34 93 GLU A O 1
ATOM 731 N N . LEU A 1 94 ? 34.266 -16.274 4.857 1.00 49.53 94 LEU A N 1
ATOM 732 C CA . LEU A 1 94 ? 33.589 -15.741 3.680 1.00 49.53 94 LEU A CA 1
ATOM 733 C C . LEU A 1 94 ? 32.082 -16.067 3.591 1.00 49.53 94 LEU A C 1
ATOM 735 O O . LEU A 1 94 ? 31.695 -17.110 3.063 1.00 49.53 94 LEU A O 1
ATOM 739 N N . ALA A 1 95 ? 31.232 -15.099 3.932 1.00 40.19 95 ALA A N 1
ATOM 740 C CA . ALA A 1 95 ? 29.908 -14.997 3.330 1.00 40.19 95 ALA A CA 1
ATOM 741 C C . ALA A 1 95 ? 30.031 -14.151 2.056 1.00 40.19 95 ALA A C 1
ATOM 743 O O . ALA A 1 95 ? 30.080 -12.921 2.084 1.00 40.19 95 ALA A O 1
ATOM 744 N N . LYS A 1 96 ? 30.165 -14.862 0.936 1.00 39.69 96 LYS A N 1
ATOM 745 C CA . LYS A 1 96 ? 29.998 -14.350 -0.424 1.00 39.69 96 LYS A CA 1
ATOM 746 C C . LYS A 1 96 ? 28.642 -13.644 -0.565 1.00 39.69 96 LYS A C 1
ATOM 748 O O . LYS A 1 96 ? 27.654 -1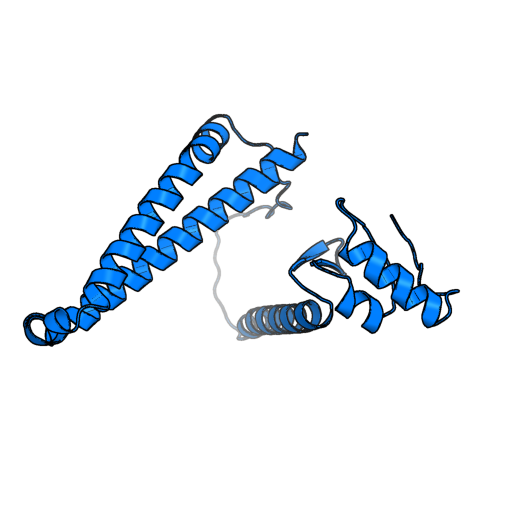4.128 -0.028 1.00 39.69 96 LYS A O 1
ATOM 753 N N . GLU A 1 97 ? 28.658 -12.534 -1.305 1.00 43.34 97 GLU A N 1
ATOM 754 C CA . GLU A 1 97 ? 27.577 -11.957 -2.123 1.00 43.34 97 GLU A CA 1
ATOM 755 C C . GLU A 1 97 ? 26.132 -12.135 -1.623 1.00 43.34 97 GLU A C 1
ATOM 757 O O . GLU A 1 97 ? 25.550 -13.211 -1.730 1.00 43.34 97 GLU A O 1
ATOM 762 N N . ALA A 1 98 ? 25.476 -11.036 -1.235 1.00 36.84 98 ALA A N 1
ATOM 763 C CA . ALA A 1 98 ? 24.026 -10.964 -1.400 1.00 36.84 98 ALA A CA 1
ATOM 764 C C . ALA A 1 98 ? 23.754 -10.679 -2.890 1.00 36.84 98 ALA A C 1
ATOM 766 O O . ALA A 1 98 ? 24.103 -9.591 -3.362 1.00 36.84 98 ALA A O 1
ATOM 767 N N . PRO A 1 99 ? 23.197 -11.629 -3.663 1.00 37.56 99 PRO A N 1
ATOM 768 C CA . PRO A 1 99 ? 22.919 -11.396 -5.067 1.00 37.56 99 PRO A CA 1
ATOM 769 C C . PRO A 1 99 ? 21.795 -10.364 -5.176 1.00 37.56 99 PRO A C 1
ATOM 771 O O . PRO A 1 99 ? 20.886 -10.320 -4.344 1.00 37.56 99 PRO A O 1
ATOM 774 N N . ALA A 1 100 ? 21.823 -9.557 -6.237 1.00 42.62 100 ALA A N 1
ATOM 775 C CA . ALA A 1 100 ? 20.611 -8.924 -6.731 1.00 42.62 100 ALA A C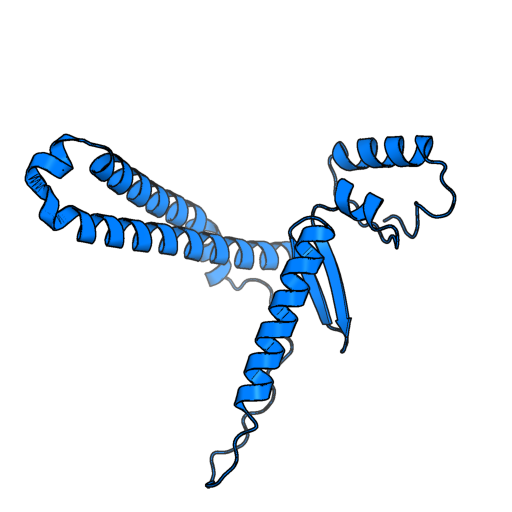A 1
ATOM 776 C C . ALA A 1 100 ? 19.537 -10.017 -6.821 1.00 42.62 100 ALA A C 1
ATOM 778 O O . ALA A 1 100 ? 19.750 -11.024 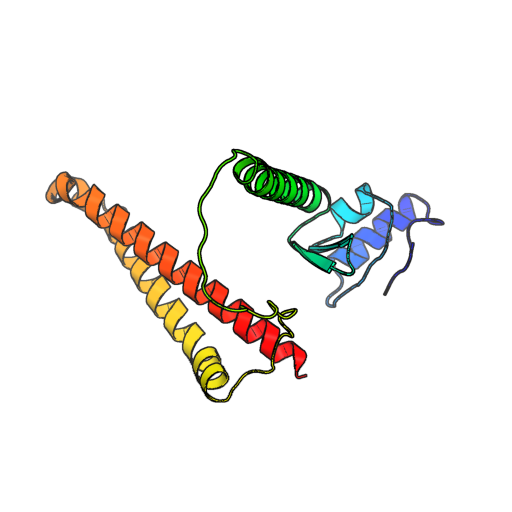-7.503 1.00 42.62 100 ALA A O 1
ATOM 779 N N . VAL A 1 101 ? 18.437 -9.869 -6.076 1.00 42.66 101 VAL A N 1
ATOM 780 C CA . VAL A 1 101 ? 17.326 -10.824 -6.089 1.00 42.66 101 VAL A CA 1
ATOM 781 C C . VAL A 1 101 ? 16.701 -10.748 -7.477 1.00 42.66 101 VAL A C 1
ATOM 783 O O . VAL A 1 101 ? 15.781 -9.978 -7.733 1.00 42.66 101 VAL A O 1
ATOM 786 N N . GLN A 1 102 ? 17.255 -11.515 -8.413 1.00 47.78 102 GLN A N 1
ATOM 787 C CA . GLN A 1 102 ? 16.612 -11.801 -9.678 1.00 47.78 102 GLN A CA 1
ATOM 788 C C . GLN A 1 102 ? 15.289 -12.460 -9.310 1.00 47.78 102 GLN A C 1
ATOM 790 O O . GLN A 1 102 ? 15.285 -13.546 -8.726 1.00 47.78 102 GLN A O 1
ATOM 795 N N . ARG A 1 103 ? 14.177 -11.769 -9.573 1.00 54.22 103 ARG A N 1
ATOM 796 C CA . ARG A 1 103 ? 12.827 -12.289 -9.348 1.00 54.22 103 ARG A CA 1
ATOM 797 C C . ARG A 1 103 ? 12.691 -13.582 -10.154 1.00 54.22 103 ARG A C 1
ATOM 799 O O . ARG A 1 103 ? 12.532 -13.562 -11.370 1.00 54.22 103 ARG A O 1
ATOM 806 N N . ARG A 1 104 ? 12.867 -14.718 -9.477 1.00 65.19 104 ARG A N 1
ATOM 807 C CA . ARG A 1 104 ? 12.814 -16.050 -10.083 1.00 65.19 104 ARG A CA 1
ATOM 808 C C . ARG A 1 104 ? 11.362 -16.394 -10.393 1.00 65.19 104 ARG A C 1
ATOM 810 O O . ARG A 1 104 ? 10.480 -16.154 -9.566 1.00 65.19 104 ARG A O 1
ATOM 817 N N . ALA A 1 105 ? 11.138 -17.007 -11.554 1.00 65.56 105 ALA A N 1
ATOM 818 C CA . ALA A 1 105 ? 9.841 -17.562 -11.928 1.00 65.56 105 ALA A CA 1
ATOM 819 C C . ALA A 1 105 ? 9.296 -18.493 -10.828 1.00 65.56 105 ALA A C 1
ATOM 821 O O . ALA A 1 105 ? 10.077 -19.148 -10.131 1.00 65.56 105 ALA A O 1
ATOM 822 N N . LEU A 1 106 ? 7.968 -18.567 -10.684 1.00 74.69 106 LEU A N 1
ATOM 823 C CA . LEU A 1 106 ? 7.343 -19.413 -9.661 1.00 74.69 106 LEU A CA 1
ATOM 824 C C . LEU A 1 106 ? 7.760 -20.873 -9.835 1.00 74.69 106 LEU A C 1
ATOM 826 O O . LEU A 1 106 ? 7.719 -21.442 -10.935 1.00 74.69 106 LEU A O 1
ATOM 830 N N . THR A 1 107 ? 8.085 -21.507 -8.719 1.00 79.19 107 THR A N 1
ATOM 831 C CA . THR A 1 107 ? 8.200 -22.960 -8.612 1.00 79.19 107 THR A CA 1
ATOM 832 C C . THR A 1 107 ? 6.815 -23.622 -8.678 1.00 79.19 107 THR A C 1
ATOM 834 O O . THR A 1 107 ? 5.781 -22.958 -8.667 1.00 79.19 107 THR A O 1
ATOM 837 N N . TYR A 1 108 ? 6.768 -24.950 -8.818 1.00 74.69 108 TYR A N 1
ATOM 838 C CA . TYR A 1 108 ? 5.498 -25.693 -8.826 1.00 74.69 108 TYR A CA 1
ATOM 839 C C . TYR A 1 108 ? 4.752 -25.587 -7.490 1.00 74.69 108 TYR A C 1
ATOM 841 O O . TYR A 1 108 ? 3.545 -25.380 -7.492 1.00 74.69 108 TYR A O 1
ATOM 849 N N . ALA A 1 109 ? 5.481 -25.643 -6.372 1.00 73.94 109 ALA A N 1
ATOM 850 C CA . ALA A 1 109 ? 4.912 -25.469 -5.039 1.00 73.94 109 ALA A CA 1
ATOM 851 C C . ALA A 1 109 ? 4.320 -24.061 -4.846 1.00 73.94 109 ALA A C 1
ATOM 853 O O . ALA A 1 109 ? 3.204 -23.936 -4.366 1.00 73.94 109 ALA A O 1
ATOM 854 N N . GLU A 1 110 ? 5.017 -23.018 -5.306 1.00 81.31 110 GLU A N 1
ATOM 855 C CA . GLU A 1 110 ? 4.542 -21.627 -5.222 1.00 81.31 110 GLU A CA 1
ATOM 856 C C . GLU A 1 110 ? 3.320 -21.346 -6.108 1.00 81.31 110 GLU A C 1
ATOM 858 O O . GLU A 1 110 ? 2.534 -20.461 -5.795 1.00 81.31 110 GLU A O 1
ATOM 863 N N . ARG A 1 111 ? 3.134 -22.086 -7.211 1.00 77.12 111 ARG A N 1
ATOM 864 C CA . ARG A 1 111 ? 1.898 -21.999 -8.008 1.00 77.12 111 ARG A CA 1
ATOM 865 C C . ARG A 1 111 ? 0.703 -22.569 -7.256 1.00 77.12 111 ARG A C 1
ATOM 867 O O . ARG A 1 111 ? -0.335 -21.931 -7.222 1.00 77.12 111 ARG A O 1
ATOM 874 N N . ILE A 1 112 ? 0.881 -23.734 -6.634 1.00 76.44 112 ILE A N 1
ATOM 875 C CA . ILE A 1 112 ? -0.156 -24.347 -5.794 1.00 76.44 112 ILE A CA 1
ATOM 876 C C . ILE A 1 112 ? -0.476 -23.437 -4.603 1.00 76.44 112 ILE A C 1
ATOM 878 O O . ILE A 1 112 ? -1.639 -23.269 -4.254 1.00 76.44 112 ILE A O 1
ATOM 882 N N . GLU A 1 113 ? 0.549 -22.827 -4.001 1.00 85.00 113 GLU A N 1
ATOM 883 C CA . GLU A 1 113 ? 0.381 -21.834 -2.938 1.00 85.00 113 GLU A CA 1
ATOM 884 C C . GLU A 1 113 ? -0.434 -20.630 -3.427 1.00 85.00 113 GLU A C 1
ATOM 886 O O . GLU A 1 113 ? -1.422 -20.285 -2.792 1.00 85.00 113 GLU A O 1
ATOM 891 N N . LEU A 1 114 ? -0.081 -20.037 -4.575 1.00 86.00 114 LEU A N 1
ATOM 892 C CA . LEU A 1 114 ? -0.807 -18.904 -5.157 1.00 86.00 114 LEU A CA 1
ATOM 893 C C . LEU A 1 114 ? -2.273 -19.236 -5.473 1.00 86.00 114 LEU A C 1
ATOM 895 O O . LEU A 1 114 ? -3.140 -18.389 -5.285 1.00 86.00 114 LEU A O 1
ATOM 899 N N . ASP A 1 115 ? -2.553 -20.451 -5.941 1.00 85.12 115 ASP A N 1
ATOM 900 C CA . ASP A 1 115 ? -3.922 -20.869 -6.250 1.00 85.12 115 ASP A CA 1
ATOM 901 C C . ASP A 1 115 ? -4.783 -21.008 -4.975 1.00 85.12 115 ASP A C 1
ATOM 903 O O . ASP A 1 115 ? -5.978 -20.737 -5.026 1.00 85.12 115 ASP A O 1
ATOM 907 N N . GLY A 1 116 ? -4.195 -21.383 -3.829 1.00 87.88 116 GLY A N 1
ATOM 908 C CA . GLY A 1 116 ? -4.913 -21.568 -2.554 1.00 87.88 116 GLY A CA 1
ATOM 909 C C . GLY A 1 116 ? -4.809 -20.406 -1.555 1.00 87.88 116 GLY A C 1
ATOM 910 O O . GLY A 1 116 ? -5.492 -20.399 -0.526 1.00 87.88 116 GLY A O 1
ATOM 911 N N . ILE A 1 117 ? -3.947 -19.418 -1.807 1.00 89.75 117 ILE A N 1
ATOM 912 C CA . ILE A 1 117 ? -3.715 -18.324 -0.855 1.00 89.75 117 ILE A CA 1
ATOM 913 C C . ILE A 1 117 ? -4.913 -17.375 -0.767 1.00 89.75 117 ILE A C 1
ATOM 915 O O . ILE A 1 117 ? -5.171 -16.863 0.314 1.00 89.75 117 ILE A O 1
ATOM 919 N N . LEU A 1 118 ? -5.692 -17.202 -1.843 1.00 86.44 118 LEU A N 1
ATOM 920 C CA . LEU A 1 118 ? -6.916 -16.388 -1.824 1.00 86.44 118 LEU A CA 1
ATOM 921 C C . LEU A 1 118 ? -7.975 -16.975 -0.881 1.00 86.44 118 LEU A C 1
ATOM 923 O O . LEU A 1 118 ? -8.550 -16.243 -0.081 1.00 86.44 118 LEU A O 1
ATOM 927 N N . ASP A 1 119 ? -8.161 -18.297 -0.896 1.00 90.62 119 ASP A N 1
ATOM 928 C CA . ASP A 1 119 ? -9.049 -18.984 0.053 1.00 90.62 119 ASP A CA 1
ATOM 929 C C . ASP A 1 119 ? -8.538 -18.851 1.496 1.00 90.62 119 ASP A C 1
ATOM 931 O O . ASP A 1 119 ? -9.312 -18.736 2.448 1.00 90.62 119 ASP A O 1
ATOM 935 N N . THR A 1 120 ? -7.214 -18.839 1.667 1.00 91.25 120 THR A N 1
ATOM 936 C CA . THR A 1 120 ? -6.576 -18.671 2.979 1.00 91.25 120 THR A CA 1
ATOM 937 C C . THR A 1 120 ? -6.743 -17.243 3.509 1.00 91.25 120 THR A C 1
ATOM 939 O O . THR A 1 120 ? -6.995 -17.070 4.701 1.00 91.25 120 THR A O 1
ATOM 942 N N . ILE A 1 121 ? -6.642 -16.234 2.635 1.00 88.25 121 ILE A N 1
ATOM 943 C CA . ILE A 1 121 ? -6.915 -14.826 2.952 1.00 88.25 121 ILE A CA 1
ATOM 944 C C . ILE A 1 121 ? -8.381 -14.673 3.356 1.00 88.25 121 ILE A C 1
ATOM 946 O O . ILE A 1 121 ? -8.638 -14.193 4.455 1.00 88.25 121 ILE A O 1
ATOM 950 N N . ALA A 1 122 ? -9.322 -15.183 2.556 1.00 91.00 122 ALA A N 1
ATOM 951 C CA . ALA A 1 122 ? -10.750 -15.116 2.867 1.00 91.00 122 ALA A CA 1
ATOM 952 C C . ALA A 1 122 ? -11.077 -15.753 4.233 1.00 91.00 122 ALA A C 1
ATOM 954 O O . ALA A 1 122 ? -11.764 -15.160 5.062 1.00 91.00 122 ALA A O 1
ATOM 955 N N . ALA A 1 123 ? -10.506 -16.925 4.534 1.00 92.50 123 ALA A N 1
ATOM 956 C CA . ALA A 1 123 ? -10.684 -17.572 5.834 1.00 92.50 123 ALA A CA 1
ATOM 957 C C . ALA A 1 123 ? -10.044 -16.796 7.005 1.00 92.50 123 ALA A C 1
ATOM 959 O O . ALA A 1 123 ? -10.479 -16.934 8.153 1.00 92.50 123 ALA A O 1
ATOM 960 N N . ALA A 1 124 ? -8.983 -16.025 6.756 1.00 89.50 124 ALA A N 1
ATOM 961 C CA . ALA A 1 124 ? -8.368 -15.153 7.753 1.00 89.50 124 ALA A CA 1
ATOM 962 C C . ALA A 1 124 ? -9.201 -13.877 7.974 1.00 89.50 124 ALA A C 1
ATOM 964 O O . ALA A 1 124 ? -9.405 -13.479 9.122 1.00 89.50 124 ALA A O 1
ATOM 965 N N . GLU A 1 125 ? -9.756 -13.296 6.911 1.00 91.38 125 GLU A N 1
ATOM 966 C CA . GLU A 1 125 ? -10.674 -12.154 6.968 1.00 91.38 125 GLU A CA 1
ATOM 967 C C . GLU A 1 125 ? -11.976 -12.503 7.701 1.00 91.38 125 GLU A C 1
ATOM 969 O O . GLU A 1 125 ? -12.418 -11.742 8.562 1.00 91.38 125 GLU A O 1
ATOM 974 N N . ASP A 1 126 ? -12.536 -13.695 7.473 1.00 93.62 126 ASP A N 1
ATOM 975 C CA . ASP A 1 126 ? -13.711 -14.186 8.207 1.00 93.62 126 ASP A CA 1
ATOM 976 C C . ASP A 1 126 ? -13.460 -14.269 9.722 1.00 93.62 126 ASP A C 1
ATOM 978 O O . ASP A 1 126 ? -14.340 -13.969 10.536 1.00 93.62 126 ASP A O 1
ATOM 982 N N . LYS A 1 127 ? -12.240 -14.646 10.131 1.00 90.56 127 LYS A N 1
ATOM 983 C CA . LYS A 1 127 ? -11.853 -14.661 11.551 1.00 90.56 127 LYS A CA 1
ATOM 984 C C . LYS A 1 127 ? -11.771 -13.252 12.122 1.00 90.56 127 LYS A C 1
ATOM 986 O O . LYS A 1 127 ? -12.272 -13.036 13.224 1.00 90.56 127 LYS A O 1
ATOM 991 N N . VAL A 1 128 ? -11.173 -12.312 11.388 1.00 93.69 128 VAL A N 1
ATOM 992 C CA . VAL A 1 128 ? -11.126 -10.892 11.775 1.00 93.69 128 VAL A CA 1
ATOM 993 C C . VAL A 1 128 ? -12.547 -10.365 11.965 1.00 93.69 128 VAL A C 1
ATOM 995 O O . VAL A 1 128 ? -12.874 -9.890 13.051 1.00 93.69 128 VAL A O 1
ATOM 998 N N . ALA A 1 129 ? -13.424 -10.565 10.980 1.00 92.69 129 ALA A N 1
ATOM 999 C CA . ALA A 1 129 ? -14.817 -10.131 11.039 1.00 92.69 129 ALA A CA 1
ATOM 1000 C C . ALA A 1 129 ? -15.585 -10.756 12.221 1.00 92.69 129 ALA A C 1
ATOM 1002 O O . ALA A 1 129 ? -16.390 -10.090 12.876 1.00 92.69 129 ALA A O 1
ATOM 1003 N N . GLY A 1 130 ? -15.325 -12.030 12.537 1.00 92.69 130 GLY A N 1
ATOM 1004 C CA . GLY A 1 130 ? -15.905 -12.703 13.701 1.00 92.69 130 GLY A CA 1
ATOM 1005 C C . GLY A 1 130 ? -15.486 -12.070 15.032 1.00 92.69 130 GLY A C 1
ATOM 1006 O O . GLY A 1 130 ? -16.335 -11.825 15.894 1.00 92.69 130 GLY A O 1
ATOM 1007 N N . ILE A 1 131 ? -14.194 -11.767 15.187 1.00 90.19 131 ILE A N 1
ATOM 1008 C CA . ILE A 1 131 ? -13.651 -11.131 16.396 1.00 90.19 131 ILE A CA 1
ATOM 1009 C C . ILE A 1 131 ? -14.145 -9.682 16.512 1.00 90.19 131 ILE A C 1
ATOM 1011 O O . ILE A 1 131 ? -14.557 -9.259 17.592 1.00 90.19 131 ILE A O 1
ATOM 1015 N N . GLU A 1 132 ? -14.177 -8.930 15.410 1.00 91.00 132 GLU A N 1
ATOM 1016 C CA . GLU A 1 132 ? -14.710 -7.563 15.383 1.00 91.00 132 GLU A CA 1
ATOM 1017 C C . GLU A 1 132 ? -16.183 -7.521 15.774 1.00 91.00 132 GLU A C 1
ATOM 1019 O O . GLU A 1 132 ? -16.580 -6.691 16.589 1.00 91.00 132 GLU A O 1
ATOM 1024 N N . LYS A 1 133 ? -16.994 -8.453 15.265 1.00 91.62 133 LYS A N 1
ATOM 1025 C CA . LYS A 1 133 ? -18.411 -8.548 15.627 1.00 91.62 133 LYS A CA 1
ATOM 1026 C C . LYS A 1 133 ? -18.602 -8.825 17.118 1.00 91.62 133 LYS A C 1
ATOM 1028 O O . LYS A 1 133 ? -19.492 -8.244 17.732 1.00 91.62 133 LYS A O 1
ATOM 1033 N N . MET A 1 134 ? -17.757 -9.673 17.702 1.00 85.94 134 MET A N 1
ATOM 1034 C CA . MET A 1 134 ? -17.760 -9.945 19.141 1.00 85.94 134 MET A CA 1
ATOM 1035 C C . MET A 1 134 ? -17.351 -8.709 19.955 1.00 85.94 134 MET A C 1
ATOM 1037 O O . MET A 1 134 ? -17.973 -8.409 20.970 1.00 85.94 134 MET A O 1
ATOM 1041 N N . LEU A 1 135 ? -16.348 -7.959 19.491 1.00 86.69 135 LEU A N 1
ATOM 1042 C CA . LEU A 1 135 ? -15.892 -6.712 20.114 1.00 86.69 135 LEU A CA 1
ATOM 1043 C C . LEU A 1 135 ? -16.823 -5.516 19.881 1.00 86.69 135 LEU A C 1
ATOM 1045 O O . LEU A 1 135 ? -16.679 -4.514 20.581 1.00 86.69 135 LEU A O 1
ATOM 1049 N N . ALA A 1 136 ? -17.730 -5.581 18.910 1.00 88.25 136 ALA A N 1
ATOM 1050 C CA . ALA A 1 136 ? -18.734 -4.554 18.647 1.00 88.25 136 ALA A CA 1
ATOM 1051 C C . ALA A 1 136 ? -19.994 -4.723 19.514 1.00 88.25 136 ALA A C 1
ATOM 1053 O O . ALA A 1 136 ? -20.776 -3.780 19.632 1.00 88.25 136 ALA A O 1
ATOM 1054 N N . ASP A 1 137 ? -20.194 -5.895 20.125 1.00 89.69 137 ASP A N 1
ATOM 1055 C CA . ASP A 1 137 ? -21.337 -6.169 20.994 1.00 89.69 137 ASP A CA 1
ATOM 1056 C C . ASP A 1 137 ? -21.177 -5.469 22.365 1.00 89.69 137 ASP A C 1
ATOM 1058 O O . ASP A 1 137 ? -20.234 -5.758 23.109 1.00 89.69 137 ASP A O 1
ATOM 1062 N N . PRO A 1 138 ? -22.094 -4.566 22.765 1.00 86.25 138 PRO A N 1
ATOM 1063 C CA . PRO A 1 138 ? -22.061 -3.935 24.085 1.00 86.25 138 PRO A CA 1
ATOM 1064 C C . PRO A 1 138 ? -22.180 -4.926 25.259 1.00 86.25 138 PRO A C 1
ATOM 1066 O O . PRO A 1 138 ? -21.672 -4.648 26.352 1.00 86.25 138 PRO A O 1
ATOM 1069 N N . ALA A 1 139 ? -22.823 -6.084 25.057 1.00 87.06 139 ALA A N 1
ATOM 1070 C CA . ALA A 1 139 ? -22.952 -7.122 26.082 1.00 87.06 139 ALA A CA 1
ATOM 1071 C C . ALA A 1 139 ? -21.593 -7.756 26.424 1.00 87.06 139 ALA A C 1
ATOM 1073 O O . ALA A 1 139 ? -21.311 -8.026 27.594 1.00 87.06 139 ALA A O 1
ATOM 1074 N N . PHE A 1 140 ? -20.697 -7.879 25.436 1.00 86.94 140 PHE A N 1
ATOM 1075 C CA . PHE A 1 140 ? -19.354 -8.427 25.624 1.00 86.94 140 PHE A CA 1
ATOM 1076 C C . PHE A 1 140 ? -18.546 -7.637 26.664 1.00 86.94 140 PHE A C 1
ATOM 1078 O O . PHE A 1 140 ? -17.910 -8.229 27.535 1.00 86.94 140 PHE A O 1
ATOM 1085 N N . TYR A 1 141 ? -18.618 -6.304 26.646 1.00 84.19 141 TYR A N 1
ATOM 1086 C CA . TYR A 1 141 ? -17.932 -5.478 27.648 1.00 84.19 141 TYR A CA 1
ATOM 1087 C C . TYR A 1 141 ? -18.583 -5.536 29.026 1.00 84.19 141 TYR A C 1
ATOM 1089 O O . TYR A 1 141 ? -17.913 -5.286 30.020 1.00 84.19 141 TYR A O 1
ATOM 1097 N N . SER A 1 142 ? -19.866 -5.873 29.108 1.00 83.69 142 SER A N 1
ATOM 1098 C CA . SER A 1 142 ? -20.557 -5.999 30.392 1.00 83.69 142 SER A CA 1
ATOM 1099 C C . SER A 1 142 ? -20.205 -7.314 31.101 1.00 83.69 142 SER A C 1
ATOM 1101 O O . SER A 1 142 ? -20.060 -7.328 32.320 1.00 83.69 142 SER A O 1
ATOM 1103 N N . GLU A 1 143 ? -20.013 -8.404 30.351 1.00 81.19 143 GLU A N 1
ATOM 1104 C CA . GLU A 1 143 ? -19.734 -9.740 30.907 1.00 81.19 143 GLU A CA 1
ATOM 1105 C C . GLU A 1 143 ? -18.241 -10.102 30.926 1.00 81.19 143 GLU A C 1
ATOM 1107 O O . GLU A 1 143 ? -17.788 -10.832 31.808 1.00 81.19 143 GLU A O 1
ATOM 1112 N N . LYS A 1 144 ? -17.460 -9.591 29.966 1.00 83.06 144 LYS A N 1
ATOM 1113 C CA . LYS A 1 144 ? -16.067 -9.990 29.709 1.00 83.06 144 LYS A CA 1
ATOM 1114 C C . LYS A 1 144 ? -15.108 -8.807 29.534 1.00 83.06 144 LYS A C 1
ATOM 1116 O O . LYS A 1 144 ? -14.103 -8.912 28.830 1.00 83.06 144 LYS A O 1
ATOM 1121 N N . ALA A 1 145 ? -15.359 -7.688 30.223 1.00 79.31 145 ALA A N 1
ATOM 1122 C CA . ALA A 1 145 ? -14.491 -6.499 30.207 1.00 79.31 145 ALA A CA 1
ATOM 1123 C C . ALA A 1 145 ? -12.996 -6.808 30.415 1.00 79.31 145 ALA A C 1
ATOM 1125 O O . ALA A 1 145 ? -12.146 -6.213 29.754 1.00 79.31 145 ALA A O 1
ATOM 1126 N N . SER A 1 146 ? -12.665 -7.733 31.321 1.00 83.06 146 SER A N 1
ATOM 1127 C CA . SER A 1 146 ? -11.278 -8.116 31.623 1.00 83.06 146 SER A CA 1
ATOM 1128 C C . SER A 1 146 ? -10.602 -8.896 30.489 1.00 83.06 146 SER A C 1
ATOM 1130 O O . SER A 1 146 ? -9.381 -8.846 30.358 1.00 83.06 146 SER A O 1
ATOM 1132 N N . GLU A 1 147 ? -11.375 -9.583 29.645 1.00 84.44 147 GLU A N 1
ATOM 1133 C CA . GLU A 1 147 ? -10.878 -10.335 28.489 1.00 84.44 147 GLU A CA 1
ATOM 1134 C C . GLU A 1 147 ? -10.774 -9.458 27.229 1.00 84.44 147 GLU A C 1
ATOM 1136 O O . GLU A 1 147 ? -10.081 -9.830 26.284 1.00 84.44 147 GLU A O 1
ATOM 1141 N N . ALA A 1 148 ? -11.385 -8.266 27.215 1.00 84.94 148 ALA A N 1
ATOM 1142 C CA . ALA A 1 148 ? -11.412 -7.377 26.051 1.00 84.94 148 ALA A CA 1
ATOM 1143 C C . ALA A 1 148 ? -10.013 -7.001 25.533 1.00 84.94 148 ALA A C 1
ATOM 1145 O O . ALA A 1 148 ? -9.809 -6.908 24.324 1.00 84.94 148 ALA A O 1
ATOM 1146 N N . GLY A 1 149 ? -9.031 -6.825 26.425 1.00 87.56 149 GLY A N 1
ATOM 1147 C CA . GLY A 1 149 ? -7.641 -6.571 26.028 1.00 87.56 149 GLY A CA 1
ATOM 1148 C C . GLY A 1 149 ? -7.006 -7.757 25.298 1.00 87.56 149 GLY A C 1
ATOM 1149 O O . GLY A 1 149 ? -6.302 -7.571 24.308 1.00 87.56 149 GLY A O 1
ATOM 1150 N N . LYS A 1 150 ? -7.311 -8.983 25.739 1.00 90.12 150 LYS A N 1
ATOM 1151 C CA . LYS A 1 150 ? -6.835 -10.212 25.097 1.00 90.12 150 LYS A CA 1
ATOM 1152 C C . LYS A 1 150 ? -7.483 -10.397 23.725 1.00 90.12 150 LYS A C 1
ATOM 1154 O O . LYS A 1 150 ? -6.774 -10.615 22.754 1.00 90.12 150 LYS A O 1
ATOM 1159 N N . VAL A 1 151 ? -8.802 -10.222 23.635 1.00 88.94 151 VAL A N 1
ATOM 1160 C CA . VAL A 1 151 ? -9.547 -10.342 22.369 1.00 88.94 151 VAL A CA 1
ATOM 1161 C C . VAL A 1 151 ? -9.117 -9.267 21.359 1.00 88.94 151 VAL A C 1
ATOM 1163 O O . VAL A 1 151 ? -9.003 -9.552 20.173 1.00 88.94 151 VAL A O 1
ATOM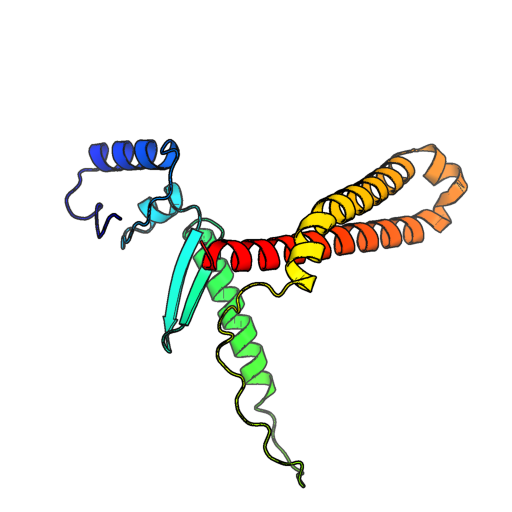 1166 N N . ARG A 1 152 ? -8.788 -8.048 21.809 1.00 88.62 152 ARG A N 1
ATOM 1167 C CA . ARG A 1 152 ? -8.192 -7.009 20.946 1.00 88.62 152 ARG A CA 1
ATOM 1168 C C . ARG A 1 152 ? -6.799 -7.379 20.437 1.00 88.62 152 ARG A C 1
ATOM 1170 O O . ARG A 1 152 ? -6.501 -7.118 19.280 1.00 88.62 152 ARG A O 1
ATOM 1177 N N . SER A 1 153 ? -5.965 -8.001 21.269 1.00 91.88 153 SER A N 1
ATOM 1178 C CA . SER A 1 153 ? -4.659 -8.505 20.826 1.00 91.88 153 SER A CA 1
ATOM 1179 C C . SER A 1 153 ? -4.805 -9.663 19.831 1.00 91.88 153 SER A C 1
ATOM 1181 O O . SER A 1 153 ? -4.051 -9.741 18.865 1.00 91.88 153 SER A O 1
ATOM 1183 N N . GLU A 1 154 ? -5.799 -10.533 20.024 1.00 90.25 154 GLU A N 1
ATOM 1184 C CA . GLU A 1 154 ? -6.141 -11.590 19.066 1.00 90.25 154 GLU A CA 1
ATOM 1185 C C . GLU A 1 154 ? -6.655 -11.011 17.736 1.00 90.25 154 GLU A C 1
ATOM 1187 O O . GLU A 1 154 ? -6.277 -11.514 16.678 1.00 90.25 154 GLU A O 1
ATOM 1192 N N . LEU A 1 155 ? -7.440 -9.925 17.771 1.00 92.56 155 LEU A N 1
ATOM 1193 C CA . LEU A 1 155 ? -7.857 -9.187 16.575 1.00 92.56 155 LEU A CA 1
ATOM 1194 C C . LEU A 1 155 ? -6.651 -8.627 15.812 1.00 92.56 155 LEU A C 1
ATOM 1196 O O . LEU A 1 155 ? -6.537 -8.839 14.609 1.00 92.56 155 LEU A O 1
ATOM 1200 N N . GLU A 1 156 ? -5.741 -7.950 16.513 1.00 91.88 156 GLU A N 1
ATOM 1201 C CA . GLU A 1 156 ? -4.535 -7.369 15.916 1.00 91.88 156 GLU A CA 1
ATOM 1202 C C . GLU A 1 156 ? -3.654 -8.452 15.272 1.00 91.88 156 GLU A C 1
ATOM 1204 O O . GLU A 1 156 ? -3.189 -8.294 14.144 1.00 91.88 156 GLU A O 1
ATOM 1209 N N . ALA A 1 157 ? -3.487 -9.598 15.940 1.00 92.12 157 ALA A N 1
ATOM 1210 C CA . ALA A 1 157 ? -2.757 -10.736 15.390 1.00 92.12 157 ALA A CA 1
ATOM 1211 C C . ALA A 1 157 ? -3.442 -11.325 14.143 1.00 92.12 157 ALA A C 1
ATOM 1213 O O . ALA A 1 157 ? -2.765 -11.677 13.177 1.00 92.12 157 ALA A O 1
ATOM 1214 N N . ALA A 1 158 ? -4.776 -11.415 14.140 1.00 89.44 158 ALA A N 1
ATOM 1215 C CA . ALA A 1 158 ? -5.536 -11.894 12.988 1.00 89.44 158 ALA A CA 1
ATOM 1216 C C . ALA A 1 158 ? -5.439 -10.926 11.794 1.00 89.44 158 ALA A C 1
ATOM 1218 O O . ALA A 1 158 ? -5.224 -11.367 10.666 1.00 89.44 158 ALA A O 1
ATOM 1219 N N . GLN A 1 159 ? -5.510 -9.615 12.040 1.00 88.38 159 GLN A N 1
ATOM 1220 C CA . GLN A 1 159 ? -5.320 -8.578 11.019 1.00 88.38 159 GLN A CA 1
ATOM 1221 C C . GLN A 1 159 ? -3.891 -8.590 10.451 1.00 88.38 159 GLN A C 1
ATOM 1223 O O . GLN A 1 159 ? -3.704 -8.480 9.239 1.00 88.38 159 GLN A O 1
ATOM 1228 N N . ALA A 1 160 ? -2.879 -8.784 11.302 1.00 91.44 160 ALA A N 1
ATOM 1229 C CA . ALA A 1 160 ? -1.492 -8.927 10.866 1.00 91.44 160 ALA A CA 1
ATOM 1230 C C . ALA A 1 160 ? -1.283 -10.173 9.986 1.00 91.44 160 ALA A C 1
ATOM 1232 O O . ALA A 1 160 ? -0.512 -10.127 9.027 1.00 91.44 160 ALA A O 1
ATOM 1233 N N . GLU A 1 161 ? -1.982 -11.273 10.276 1.00 89.56 161 GLU A N 1
ATOM 1234 C CA . GLU A 1 161 ? -1.928 -12.487 9.457 1.00 89.56 161 GLU A CA 1
ATOM 1235 C C . GLU A 1 161 ? -2.575 -12.286 8.082 1.00 89.56 161 GLU A C 1
ATOM 1237 O O . GLU A 1 161 ? -1.993 -12.704 7.080 1.00 89.56 161 GLU A O 1
ATOM 1242 N N . VAL A 1 162 ? -3.716 -11.589 8.008 1.00 89.50 162 VAL A N 1
ATOM 1243 C CA . VAL A 1 162 ? -4.321 -11.178 6.727 1.00 89.50 162 VAL A CA 1
ATOM 1244 C C . VAL A 1 162 ? -3.320 -10.351 5.923 1.00 89.50 162 VAL A C 1
ATOM 1246 O O . VAL A 1 162 ? -3.000 -10.709 4.793 1.00 89.50 162 VAL A O 1
ATOM 1249 N N . ALA A 1 163 ? -2.737 -9.310 6.526 1.00 88.75 163 ALA A N 1
ATOM 1250 C CA . ALA A 1 163 ? -1.751 -8.463 5.856 1.00 88.75 163 ALA A CA 1
ATOM 1251 C C . ALA A 1 163 ? -0.533 -9.261 5.350 1.00 88.75 163 ALA A C 1
ATOM 1253 O O . ALA A 1 163 ? -0.047 -9.028 4.242 1.00 88.75 163 ALA A O 1
ATOM 1254 N N . ARG A 1 164 ? -0.057 -10.243 6.129 1.00 92.75 164 ARG A N 1
ATOM 1255 C CA . ARG A 1 164 ? 1.048 -11.133 5.743 1.00 92.75 164 ARG A CA 1
ATOM 1256 C C . ARG A 1 164 ? 0.688 -12.011 4.545 1.00 92.75 164 ARG A C 1
ATOM 1258 O O . ARG A 1 164 ? 1.516 -12.178 3.648 1.00 92.75 164 ARG A O 1
ATOM 1265 N N . LEU A 1 165 ? -0.508 -12.599 4.542 1.00 88.44 165 LEU A N 1
ATOM 1266 C CA . LEU A 1 165 ? -0.982 -13.459 3.457 1.00 88.44 165 LEU A CA 1
ATOM 1267 C C . LEU A 1 165 ? -1.222 -12.657 2.175 1.00 88.44 165 LEU A C 1
ATOM 1269 O O . LEU A 1 165 ? -0.801 -13.099 1.108 1.00 88.44 165 LEU A O 1
ATOM 1273 N N . THR A 1 166 ? -1.791 -11.456 2.280 1.00 89.75 166 THR A N 1
ATOM 1274 C CA . THR A 1 166 ? -1.970 -10.540 1.147 1.00 89.75 166 THR A CA 1
ATOM 1275 C C . THR A 1 166 ? -0.626 -10.138 0.545 1.00 89.75 166 THR A C 1
ATOM 1277 O O . THR A 1 166 ? -0.421 -10.322 -0.650 1.00 89.75 166 THR A O 1
ATOM 1280 N N . ALA A 1 167 ? 0.348 -9.725 1.363 1.00 87.94 167 ALA A N 1
ATOM 1281 C CA . ALA A 1 167 ? 1.692 -9.400 0.877 1.00 87.94 167 ALA A CA 1
ATOM 1282 C C . ALA A 1 167 ? 2.388 -10.602 0.206 1.00 87.94 167 ALA A C 1
ATOM 1284 O O . ALA A 1 167 ? 3.134 -10.453 -0.765 1.00 87.94 167 ALA A O 1
ATOM 1285 N N . ARG A 1 168 ? 2.146 -11.823 0.706 1.00 89.88 168 ARG A N 1
ATOM 1286 C CA . ARG A 1 168 ? 2.652 -13.056 0.090 1.00 89.88 168 ARG A CA 1
ATOM 1287 C C . ARG A 1 168 ? 1.974 -13.339 -1.252 1.00 89.88 168 ARG A C 1
ATOM 1289 O O . ARG A 1 168 ? 2.662 -13.758 -2.182 1.00 89.88 168 ARG A O 1
ATOM 1296 N N . TRP A 1 169 ? 0.668 -13.113 -1.363 1.00 90.69 169 TRP A N 1
ATOM 1297 C CA . TRP A 1 169 ? -0.063 -13.232 -2.624 1.00 90.69 169 TRP A CA 1
ATOM 1298 C C . TRP A 1 169 ? 0.459 -12.228 -3.657 1.00 90.69 169 TRP A C 1
ATOM 1300 O O . TRP A 1 169 ? 0.783 -12.643 -4.766 1.00 90.69 169 TRP A O 1
ATOM 1310 N N . GLU A 1 170 ? 0.663 -10.965 -3.274 1.00 85.56 170 GLU A N 1
ATOM 1311 C CA . GLU A 1 170 ? 1.201 -9.912 -4.150 1.00 85.56 170 GLU A CA 1
ATOM 1312 C C . GLU A 1 170 ? 2.601 -10.250 -4.697 1.00 85.56 170 GLU A C 1
ATOM 1314 O O . GLU A 1 170 ? 2.874 -10.056 -5.884 1.00 85.56 170 GLU A O 1
ATOM 1319 N N . ASP A 1 171 ? 3.500 -10.801 -3.868 1.00 85.94 171 ASP A N 1
ATOM 1320 C CA . ASP A 1 171 ? 4.823 -11.280 -4.312 1.00 85.94 171 ASP A CA 1
ATOM 1321 C C . ASP A 1 171 ? 4.691 -12.422 -5.335 1.00 85.94 171 ASP A C 1
ATOM 1323 O O . ASP A 1 171 ? 5.294 -12.402 -6.417 1.00 85.94 171 ASP A O 1
ATOM 1327 N N . LEU A 1 172 ? 3.867 -13.423 -5.016 1.00 85.25 172 LEU A N 1
ATOM 1328 C CA . LEU A 1 172 ? 3.635 -14.564 -5.895 1.00 85.25 172 LEU A CA 1
ATOM 1329 C C . LEU A 1 172 ? 2.963 -14.146 -7.212 1.00 85.25 172 LEU A C 1
ATOM 1331 O O . LEU A 1 172 ? 3.332 -14.658 -8.270 1.00 85.25 172 LEU A O 1
ATOM 1335 N N . GLU A 1 173 ? 2.031 -13.198 -7.186 1.00 84.88 173 GLU A N 1
ATOM 1336 C CA . GLU A 1 173 ? 1.394 -12.655 -8.384 1.00 84.88 173 GLU A CA 1
ATOM 1337 C C . GLU A 1 173 ? 2.396 -11.855 -9.231 1.00 84.8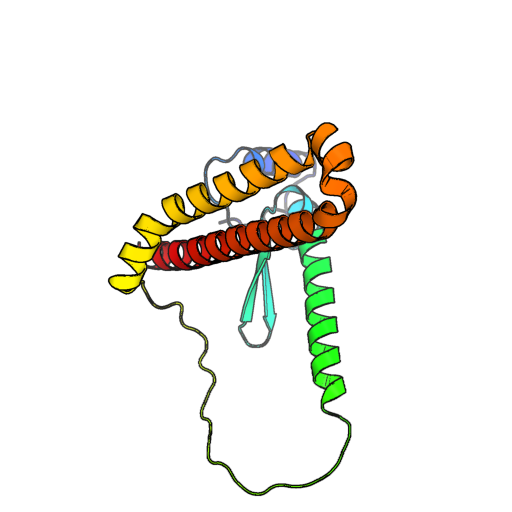8 173 GLU A C 1
ATOM 1339 O O . GLU A 1 173 ? 2.565 -12.138 -10.420 1.00 84.88 173 GLU A O 1
ATOM 1344 N N . SER A 1 174 ? 3.174 -10.969 -8.604 1.00 82.06 174 SER A N 1
ATOM 1345 C CA . SER A 1 174 ? 4.226 -10.187 -9.268 1.00 82.06 174 SER A CA 1
ATOM 1346 C C . SER A 1 174 ? 5.234 -11.078 -10.000 1.00 82.06 174 SER A C 1
ATOM 1348 O O . SER A 1 174 ? 5.704 -10.766 -11.096 1.00 82.06 174 SER A O 1
ATOM 1350 N N . ARG A 1 175 ? 5.581 -12.232 -9.419 1.00 79.31 175 ARG A N 1
ATOM 1351 C CA . ARG A 1 175 ? 6.490 -13.211 -10.038 1.00 79.31 175 ARG A CA 1
ATOM 1352 C C . ARG A 1 175 ? 5.812 -14.060 -11.123 1.00 79.31 175 ARG A C 1
ATOM 1354 O O . ARG A 1 175 ? 6.518 -14.642 -11.954 1.00 79.31 175 ARG A O 1
ATOM 1361 N N . ARG A 1 176 ? 4.476 -14.160 -11.128 1.00 80.38 176 ARG A N 1
ATOM 1362 C CA . ARG A 1 176 ? 3.683 -14.864 -12.153 1.00 80.38 176 ARG A CA 1
ATOM 1363 C C . ARG A 1 176 ? 3.597 -14.033 -13.426 1.00 80.38 176 ARG A C 1
ATOM 1365 O O . ARG A 1 176 ? 3.732 -14.606 -14.507 1.00 80.38 176 ARG A O 1
ATOM 1372 N N . GLU A 1 177 ? 3.433 -12.720 -13.298 1.00 69.81 177 GLU A N 1
ATOM 1373 C CA . GLU A 1 177 ? 3.351 -11.800 -14.437 1.00 69.81 177 GLU A CA 1
ATOM 1374 C C . GLU A 1 177 ? 4.669 -11.679 -15.210 1.00 69.81 177 GLU A C 1
ATOM 1376 O O . GLU A 1 177 ? 4.645 -11.626 -16.432 1.00 69.81 177 GLU A O 1
ATOM 1381 N N . ILE A 1 178 ? 5.824 -11.787 -14.542 1.00 68.00 178 ILE A N 1
ATOM 1382 C CA . ILE A 1 178 ? 7.157 -11.765 -15.186 1.00 68.00 178 ILE A CA 1
ATOM 1383 C C . ILE A 1 178 ? 7.361 -12.914 -16.200 1.00 68.00 178 ILE A C 1
ATOM 1385 O O . ILE A 1 178 ? 8.260 -12.855 -17.037 1.00 68.00 178 ILE A O 1
ATOM 1389 N N . LYS A 1 179 ? 6.561 -13.988 -16.127 1.00 48.47 179 LYS A N 1
ATOM 1390 C CA . LYS A 1 179 ? 6.665 -15.155 -17.021 1.00 48.47 179 LYS A CA 1
ATOM 1391 C C . LYS A 1 179 ? 5.717 -15.087 -18.236 1.00 48.47 179 LYS A C 1
ATOM 1393 O O . LYS A 1 179 ? 5.818 -15.963 -19.096 1.00 48.47 179 LYS A O 1
ATOM 1398 N N . LYS A 1 180 ? 4.781 -14.134 -18.285 1.00 43.84 180 LYS A N 1
ATOM 1399 C CA . LYS A 1 180 ? 3.877 -13.927 -19.431 1.00 43.84 180 LYS A CA 1
ATOM 1400 C C . LYS A 1 180 ? 4.506 -12.994 -20.457 1.00 43.84 180 LYS A C 1
ATOM 1402 O O . LYS A 1 180 ? 4.257 -13.252 -21.653 1.00 43.84 180 LYS A O 1
#

Sequence (180 aa):
MLDEPTNDLDTQTLSALEELLETWPGAALVVSHDRWFLDRVATSILAFEGDGRVILYPGNYEMYRTLREEAKKSRAAVAAAVERPAAQKPSLELAKEAPAVQRRALTYAERIELDGILDTIAAAEDKVAGIEKMLADPAFYSEKASEAGKVRSELEAAQAEVARLTARWEDLESRREIKK

Foldseek 3Di:
DAEAPPPPDDPVVLVVVLVCLVPPPDDDDYHHPDQVSQQSRPQWDFDDPDPRDTDIGGHGSVSVVVVVVVVVVVVVVVVVVPPDDDDDDDDDDDPDDPDPPPLDADDPVLVVCLVCLVVVLVVLVVVLVVLVVCLVDPVCCVPPVVCSVVSVVVSVVSVVVSVVSVVSNVSSVVSNVVVD